Protein AF-A0A1T4YP68-F1 (afdb_monomer_lite)

Radius of gyration: 17.13 Å; chains: 1; bounding box: 29×45×65 Å

pLDDT: mean 82.83, std 15.86, range [40.72, 96.25]

Foldseek 3Di:
DDDDDPPPPVPPDQPQFKWDWFQDPNDTDIDGHDPVFRVVQVVVLVVCQVVCVVVCVVVVHDHDAKDWDQDQQFIWIWGADPGGIMTGTDSYYDDPVVRCVNVVVD

Secondary structure (DSSP, 8-state):
---------------TTEEEEEEETTEEEEESS-HHHHHHHHHHHHHHHHHHHHHHHHHT-----EEEEE-SS-EEEEEEETTEEEEEEESSPPPHHHHHHHHTT-

Structure (mmCIF, N/CA/C/O backbone):
data_AF-A0A1T4YP68-F1
#
_entry.id   AF-A0A1T4YP68-F1
#
loop_
_atom_site.group_PDB
_atom_site.id
_atom_site.type_symbol
_atom_site.label_atom_id
_atom_site.label_alt_id
_atom_site.label_comp_id
_atom_site.label_asym_id
_atom_site.label_entity_id
_atom_site.label_seq_id
_atom_site.pdbx_PDB_ins_code
_atom_site.Cartn_x
_atom_site.Cartn_y
_atom_site.Cartn_z
_atom_site.occupancy
_atom_site.B_iso_or_equiv
_atom_site.auth_seq_id
_atom_site.auth_comp_id
_atom_site.auth_asym_id
_atom_site.auth_atom_id
_atom_site.pdbx_PDB_model_num
ATOM 1 N N . MET A 1 1 ? -3.683 27.463 -46.312 1.00 41.03 1 MET A N 1
ATOM 2 C CA . MET A 1 1 ? -2.915 27.417 -45.051 1.00 41.03 1 MET A CA 1
ATOM 3 C C . MET A 1 1 ? -3.618 26.434 -44.125 1.00 41.03 1 MET A C 1
ATOM 5 O O . MET A 1 1 ? -4.681 26.765 -43.622 1.00 41.03 1 MET A O 1
ATOM 9 N N . GLN A 1 2 ? -3.123 25.200 -44.004 1.00 40.72 2 GLN A N 1
ATOM 10 C CA . GLN A 1 2 ? -3.679 24.201 -43.082 1.00 40.72 2 GLN A CA 1
ATOM 11 C C . GLN A 1 2 ? -2.778 24.144 -41.849 1.00 40.72 2 GLN A C 1
ATOM 13 O O . GLN A 1 2 ? -1.604 23.800 -41.952 1.00 40.72 2 GLN A O 1
ATOM 18 N N . GLY A 1 3 ? -3.323 24.567 -40.707 1.00 48.00 3 GLY A N 1
ATOM 19 C CA . GLY A 1 3 ? -2.654 24.505 -39.414 1.00 48.00 3 GLY A CA 1
ATOM 20 C C . GLY A 1 3 ? -2.622 23.067 -38.914 1.00 48.00 3 GLY A C 1
ATOM 21 O O . GLY A 1 3 ? -3.665 22.462 -38.680 1.00 48.00 3 GLY A O 1
ATOM 22 N N . GLN A 1 4 ? -1.421 22.523 -38.768 1.00 49.75 4 GLN A N 1
ATOM 23 C CA . GLN A 1 4 ? -1.191 21.209 -38.190 1.00 49.75 4 GLN A CA 1
ATOM 24 C C . GLN A 1 4 ? -1.189 21.364 -36.663 1.00 49.75 4 GLN A C 1
ATOM 26 O O . GLN A 1 4 ? -0.258 21.931 -36.094 1.00 49.75 4 GLN A O 1
ATOM 31 N N . GLN A 1 5 ? -2.256 20.924 -35.992 1.00 49.75 5 GLN A N 1
ATOM 32 C CA . GLN A 1 5 ? -2.244 20.786 -34.535 1.00 49.75 5 GLN A CA 1
ATOM 33 C C . GLN A 1 5 ? -1.345 19.597 -34.164 1.00 49.75 5 GLN A C 1
ATOM 35 O O . GLN A 1 5 ? -1.543 18.507 -34.707 1.00 49.75 5 GLN A O 1
ATOM 40 N N . PRO A 1 6 ? -0.371 19.752 -33.252 1.00 49.72 6 PRO A N 1
ATOM 41 C CA . PRO A 1 6 ? 0.388 18.615 -32.763 1.00 49.72 6 PRO A CA 1
ATOM 42 C C . PRO A 1 6 ? -0.498 17.797 -31.818 1.00 49.72 6 PRO A C 1
ATOM 44 O O . PRO A 1 6 ? -0.756 18.188 -30.680 1.00 49.72 6 PRO A O 1
ATOM 47 N N . THR A 1 7 ? -0.962 16.638 -32.280 1.00 50.50 7 THR A N 1
ATOM 48 C CA . THR A 1 7 ? -1.548 15.584 -31.441 1.00 50.50 7 THR A CA 1
ATOM 49 C C . THR A 1 7 ? -0.459 14.954 -30.574 1.00 50.50 7 THR A C 1
ATOM 51 O O . THR A 1 7 ? -0.025 13.831 -30.810 1.00 50.50 7 THR A O 1
ATOM 54 N N . ASN A 1 8 ? -0.018 15.667 -29.537 1.00 51.66 8 ASN A N 1
ATOM 55 C CA . ASN A 1 8 ? 0.692 15.059 -28.413 1.00 51.66 8 ASN A CA 1
ATOM 56 C C . ASN A 1 8 ? -0.331 14.344 -27.524 1.00 51.66 8 ASN A C 1
ATOM 58 O O . ASN A 1 8 ? -0.650 14.777 -26.417 1.00 51.66 8 ASN A O 1
ATOM 62 N N . VAL A 1 9 ? -0.873 13.233 -28.022 1.00 50.50 9 VAL A N 1
ATOM 63 C CA . VAL A 1 9 ? -1.509 12.246 -27.154 1.00 50.50 9 VAL A CA 1
ATOM 64 C C . VAL A 1 9 ? -0.361 11.513 -26.477 1.00 50.50 9 VAL A C 1
ATOM 66 O O . VAL A 1 9 ? 0.194 10.565 -27.027 1.00 50.50 9 VAL A O 1
ATOM 69 N N . ILE A 1 10 ? 0.042 11.992 -25.299 1.00 52.03 10 ILE A N 1
ATOM 70 C CA . ILE A 1 10 ? 0.908 11.221 -24.409 1.00 52.03 10 ILE A CA 1
ATOM 71 C C . ILE A 1 10 ? 0.097 9.979 -24.040 1.00 52.03 10 ILE A C 1
ATOM 73 O O . ILE A 1 10 ? -0.772 10.022 -23.169 1.00 52.03 10 ILE A O 1
ATOM 77 N N . ARG A 1 11 ? 0.337 8.876 -24.751 1.00 45.38 11 ARG A N 1
ATOM 78 C CA . ARG A 1 11 ? -0.072 7.541 -24.324 1.00 45.38 11 ARG A CA 1
ATOM 79 C C . ARG A 1 11 ? 0.755 7.252 -23.071 1.00 45.38 11 ARG A C 1
ATOM 81 O O . ARG A 1 11 ? 1.868 6.754 -23.160 1.00 45.38 11 ARG A O 1
ATOM 88 N N . MET A 1 12 ? 0.259 7.679 -21.911 1.00 46.19 12 MET A N 1
ATOM 89 C CA . MET A 1 12 ? 0.764 7.173 -20.642 1.00 46.19 12 MET A CA 1
ATOM 90 C C . MET A 1 12 ? 0.440 5.685 -20.638 1.00 46.19 12 MET A C 1
ATOM 92 O O . MET A 1 12 ? -0.732 5.313 -20.571 1.00 46.19 12 MET A O 1
ATOM 96 N N . GLU A 1 13 ? 1.465 4.855 -20.810 1.00 42.06 13 GLU A N 1
ATOM 97 C CA . GLU A 1 13 ? 1.321 3.415 -20.647 1.00 42.06 13 GLU A CA 1
ATOM 98 C C . GLU A 1 13 ? 0.758 3.112 -19.247 1.00 42.06 13 GLU A C 1
ATOM 100 O O . GLU A 1 13 ? 1.027 3.871 -18.308 1.00 42.06 13 GLU A O 1
ATOM 105 N N . PRO A 1 14 ? -0.075 2.065 -19.098 1.00 44.84 14 PRO A N 1
ATOM 106 C CA . PRO A 1 14 ? -0.548 1.637 -17.787 1.00 44.84 14 PRO A CA 1
ATOM 107 C C . PRO A 1 14 ? 0.665 1.420 -16.882 1.00 44.84 14 PRO A C 1
ATOM 109 O O . PRO A 1 14 ? 1.579 0.703 -17.274 1.00 44.84 14 PRO A O 1
ATOM 112 N N . ASP A 1 15 ? 0.677 2.079 -15.720 1.00 53.97 15 ASP A N 1
ATOM 113 C CA . ASP A 1 15 ? 1.804 2.091 -14.781 1.00 53.97 15 ASP A CA 1
ATOM 114 C C . ASP A 1 15 ? 2.169 0.624 -14.458 1.00 53.97 15 ASP A C 1
ATOM 116 O O . ASP A 1 15 ? 1.389 -0.053 -13.776 1.00 53.97 15 ASP A O 1
ATOM 120 N N . PRO A 1 16 ? 3.286 0.074 -14.980 1.00 51.94 16 PRO A N 1
ATOM 121 C CA . PRO A 1 16 ? 3.536 -1.373 -14.978 1.00 51.94 16 PRO A CA 1
ATOM 122 C C . PRO A 1 16 ? 3.822 -1.955 -13.579 1.00 51.94 16 PRO A C 1
ATOM 124 O O . PRO A 1 16 ? 4.141 -3.133 -13.449 1.00 51.94 16 PRO A O 1
ATOM 127 N N . GLY A 1 17 ? 3.675 -1.147 -12.526 1.00 72.00 17 GLY A N 1
ATOM 128 C CA . GLY A 1 17 ? 3.891 -1.501 -11.125 1.00 72.00 17 GLY A CA 1
ATOM 129 C C . GLY A 1 17 ? 2.631 -1.534 -10.258 1.00 72.00 17 GLY A C 1
ATOM 130 O O . GLY A 1 17 ? 2.766 -1.501 -9.036 1.00 72.00 17 GLY A O 1
ATOM 131 N N . LEU A 1 18 ? 1.418 -1.554 -10.832 1.00 87.38 18 LEU A N 1
ATOM 132 C CA . LEU A 1 18 ? 0.209 -1.700 -10.016 1.00 87.38 18 LEU A CA 1
ATOM 133 C C . LEU A 1 18 ? 0.112 -3.125 -9.448 1.00 87.38 18 LEU A C 1
ATOM 135 O O . LEU A 1 18 ? 0.022 -4.100 -10.192 1.00 87.38 18 LEU A O 1
ATOM 139 N N . ILE A 1 19 ? 0.078 -3.219 -8.126 1.00 92.44 19 ILE A N 1
ATOM 140 C CA . ILE A 1 19 ? -0.055 -4.442 -7.343 1.00 92.44 19 ILE A CA 1
ATOM 141 C C . ILE A 1 19 ? -1.440 -4.445 -6.701 1.00 92.44 19 ILE A C 1
ATOM 143 O O . ILE A 1 19 ? -1.889 -3.427 -6.169 1.00 92.44 19 ILE A O 1
ATOM 147 N N . LYS A 1 20 ? -2.123 -5.588 -6.732 1.00 93.44 20 LYS A N 1
ATOM 148 C CA . LYS A 1 20 ? -3.415 -5.806 -6.072 1.00 93.44 20 LYS A CA 1
ATOM 149 C C . LYS A 1 20 ? -3.312 -6.966 -5.096 1.00 93.44 20 LYS A C 1
ATOM 151 O O . LYS A 1 20 ? -2.806 -8.019 -5.465 1.00 93.44 20 LYS A O 1
ATOM 156 N N . ILE A 1 21 ? -3.827 -6.772 -3.889 1.00 93.94 21 ILE A N 1
ATOM 157 C CA . ILE A 1 21 ? -4.042 -7.793 -2.865 1.00 93.94 21 ILE A CA 1
ATOM 158 C C . ILE A 1 21 ? -5.550 -7.957 -2.719 1.00 93.94 21 ILE A C 1
ATOM 160 O O . ILE A 1 21 ? -6.237 -7.037 -2.274 1.00 93.94 21 ILE A O 1
ATOM 164 N N . GLU A 1 22 ? -6.066 -9.122 -3.077 1.00 93.31 22 GLU A N 1
ATOM 165 C CA . GLU A 1 22 ? -7.493 -9.427 -3.027 1.00 93.31 22 GLU A CA 1
ATOM 166 C C . GLU A 1 22 ? -7.749 -10.647 -2.150 1.00 93.31 22 GLU A C 1
ATOM 168 O O . GLU A 1 22 ? -6.935 -11.566 -2.090 1.00 93.31 22 GLU A O 1
ATOM 173 N N . THR A 1 23 ? -8.896 -10.689 -1.475 1.00 89.75 23 THR A N 1
ATOM 174 C CA . THR A 1 23 ? -9.336 -11.898 -0.769 1.00 89.75 23 THR A CA 1
ATOM 175 C C . THR A 1 23 ? -10.320 -12.673 -1.635 1.00 89.75 23 THR A C 1
ATOM 177 O O . THR A 1 23 ? -11.477 -12.284 -1.782 1.00 89.75 23 THR A O 1
ATOM 180 N N . VAL A 1 24 ? -9.883 -13.808 -2.178 1.00 88.50 24 VAL A N 1
ATOM 181 C CA . VAL A 1 24 ? -10.701 -14.710 -2.996 1.00 88.50 24 VAL A CA 1
ATOM 182 C C . VAL A 1 24 ? -10.921 -16.004 -2.219 1.00 88.50 24 VAL A C 1
ATOM 184 O O . VAL A 1 24 ? -9.973 -16.708 -1.882 1.00 88.50 24 VAL A O 1
ATOM 187 N N . GLN A 1 25 ? -12.182 -16.320 -1.899 1.00 88.12 25 GLN A N 1
ATOM 188 C CA . GLN A 1 25 ? -12.556 -17.529 -1.141 1.00 88.12 25 GLN A CA 1
ATOM 189 C C . GLN A 1 25 ? -11.805 -17.677 0.203 1.00 88.12 25 GLN A C 1
ATOM 191 O O . GLN A 1 25 ? -11.415 -18.773 0.601 1.00 88.12 25 GLN A O 1
ATOM 196 N N . GLY A 1 26 ? -11.571 -16.558 0.898 1.00 84.19 26 GLY A N 1
ATOM 197 C CA . GLY A 1 26 ? -10.848 -16.537 2.176 1.00 84.19 26 GLY A CA 1
ATOM 198 C C . GLY A 1 26 ? -9.330 -16.702 2.055 1.00 84.19 26 GLY A C 1
ATOM 199 O O . GLY A 1 26 ? -8.653 -16.830 3.073 1.00 84.19 26 GLY A O 1
ATOM 200 N N . ARG A 1 27 ? -8.782 -16.695 0.834 1.00 87.62 27 ARG A N 1
ATOM 201 C CA . ARG A 1 27 ? -7.341 -16.680 0.574 1.00 87.62 27 ARG A CA 1
ATOM 202 C C . ARG A 1 27 ? -6.924 -15.353 -0.030 1.00 87.62 27 ARG A C 1
ATOM 204 O O . ARG A 1 27 ? -7.599 -14.825 -0.907 1.00 87.62 27 ARG A O 1
ATOM 211 N N . GLU A 1 28 ? -5.793 -14.846 0.434 1.00 89.19 28 GLU A N 1
ATOM 212 C CA . GLU A 1 28 ? -5.174 -13.657 -0.133 1.00 89.19 28 GLU A CA 1
ATOM 213 C C . GLU A 1 28 ? -4.478 -14.025 -1.451 1.00 89.19 28 GLU A C 1
ATOM 215 O O . GLU A 1 28 ? -3.675 -14.960 -1.502 1.00 89.19 28 GLU A O 1
ATOM 220 N N . VAL A 1 29 ? -4.813 -13.310 -2.519 1.00 92.62 29 VAL A N 1
ATOM 221 C CA . VAL A 1 29 ? -4.225 -13.439 -3.851 1.00 92.62 29 VAL A CA 1
ATOM 222 C C . VAL A 1 29 ? -3.568 -12.113 -4.187 1.00 92.62 29 VAL A C 1
ATOM 224 O O . VAL A 1 29 ? -4.204 -11.064 -4.094 1.00 92.62 29 VAL A O 1
ATOM 227 N N . VAL A 1 30 ? -2.297 -12.167 -4.582 1.00 92.56 30 VAL A N 1
ATOM 228 C CA . VAL A 1 30 ? -1.546 -10.981 -4.993 1.00 92.56 30 VAL A CA 1
ATOM 229 C C . VAL A 1 30 ? -1.271 -11.048 -6.490 1.00 92.56 30 VAL A C 1
ATOM 231 O O . VAL A 1 30 ? -0.908 -12.104 -7.008 1.00 92.56 30 VAL A O 1
ATOM 234 N N . SER A 1 31 ? -1.495 -9.943 -7.196 1.00 91.25 31 SER A N 1
ATOM 235 C CA . SER A 1 31 ? -1.345 -9.860 -8.652 1.00 91.25 31 SER A CA 1
ATOM 236 C C . SER A 1 31 ? -0.726 -8.533 -9.087 1.00 91.25 31 SER A C 1
ATOM 238 O O . SER A 1 31 ? -0.881 -7.522 -8.401 1.00 91.25 31 SER A O 1
ATOM 240 N N . GLY A 1 32 ? -0.053 -8.546 -10.242 1.00 89.62 32 GLY A N 1
ATOM 241 C CA . GLY A 1 32 ? 0.710 -7.403 -10.751 1.00 89.62 32 GLY A CA 1
ATOM 242 C C . GLY A 1 32 ? 2.054 -7.205 -10.039 1.00 89.62 32 GLY A C 1
ATOM 243 O O . GLY A 1 32 ? 2.347 -7.888 -9.062 1.00 89.62 32 GLY A O 1
ATOM 244 N N . GLY A 1 33 ? 2.865 -6.276 -10.555 1.00 87.50 33 GLY A N 1
ATOM 245 C CA . GLY A 1 33 ? 4.213 -5.981 -10.055 1.00 87.50 33 GLY A CA 1
ATOM 246 C C . GLY A 1 33 ? 5.234 -7.115 -10.220 1.00 87.50 33 GLY A C 1
ATOM 247 O O . GLY A 1 33 ? 4.922 -8.231 -10.634 1.00 87.50 33 GLY A O 1
ATOM 248 N N . ASP A 1 34 ? 6.492 -6.809 -9.908 1.00 90.94 34 ASP A N 1
ATOM 249 C CA . ASP A 1 34 ? 7.561 -7.799 -9.763 1.00 90.94 34 ASP A CA 1
ATOM 250 C C . ASP A 1 34 ? 7.570 -8.411 -8.347 1.00 90.94 34 ASP A C 1
ATOM 252 O O . ASP A 1 34 ? 6.875 -7.941 -7.441 1.00 90.94 34 ASP A O 1
ATOM 256 N N . ALA A 1 35 ? 8.348 -9.478 -8.144 1.00 90.19 35 ALA A N 1
ATOM 257 C CA . ALA A 1 35 ? 8.363 -10.228 -6.886 1.00 90.19 35 ALA A CA 1
ATOM 258 C C . ALA A 1 35 ? 8.804 -9.390 -5.671 1.00 90.19 35 ALA A C 1
ATOM 260 O O . ALA A 1 35 ? 8.224 -9.529 -4.592 1.00 90.19 35 ALA A O 1
ATOM 261 N N . GLU A 1 36 ? 9.794 -8.512 -5.843 1.00 91.75 36 GLU A N 1
ATOM 262 C CA . GLU A 1 36 ? 10.333 -7.674 -4.771 1.00 91.75 36 GLU A CA 1
ATOM 263 C C . GLU A 1 36 ? 9.312 -6.608 -4.370 1.00 91.75 36 GLU A C 1
ATOM 265 O O . GLU A 1 36 ? 8.924 -6.512 -3.200 1.00 91.75 36 GLU A O 1
ATOM 270 N N . SER A 1 37 ? 8.783 -5.885 -5.360 1.00 92.38 37 SER A N 1
ATOM 271 C CA . SER A 1 37 ? 7.733 -4.887 -5.155 1.00 92.38 37 SER A CA 1
ATOM 272 C C . SER A 1 37 ? 6.490 -5.508 -4.517 1.00 92.38 37 SER A C 1
ATOM 274 O O . SER A 1 37 ? 5.913 -4.941 -3.592 1.00 92.38 37 SER A O 1
ATOM 276 N N . THR A 1 38 ? 6.103 -6.710 -4.945 1.00 93.88 38 THR A N 1
ATOM 277 C CA . THR A 1 38 ? 4.947 -7.440 -4.407 1.00 93.88 38 THR A CA 1
ATOM 278 C C . THR A 1 38 ? 5.126 -7.817 -2.939 1.00 93.88 38 THR A C 1
ATOM 280 O O . THR A 1 38 ? 4.208 -7.640 -2.126 1.00 93.88 38 THR A O 1
ATOM 283 N N . GLN A 1 39 ? 6.306 -8.321 -2.573 1.00 94.50 39 GLN A N 1
ATOM 284 C CA . GLN A 1 39 ? 6.624 -8.683 -1.195 1.00 94.50 39 GLN A CA 1
ATOM 285 C C . GLN A 1 39 ? 6.627 -7.451 -0.286 1.00 94.50 39 GLN A C 1
ATOM 287 O O . GLN A 1 39 ? 6.037 -7.485 0.802 1.00 94.50 39 GLN A O 1
ATOM 292 N N . ARG A 1 40 ? 7.257 -6.362 -0.739 1.00 94.50 40 ARG A N 1
ATOM 293 C CA . ARG A 1 40 ? 7.291 -5.087 -0.020 1.00 94.50 40 ARG A CA 1
ATOM 294 C C . ARG A 1 40 ? 5.886 -4.535 0.184 1.00 94.50 40 ARG A C 1
ATOM 296 O O . ARG A 1 40 ? 5.481 -4.309 1.323 1.00 94.50 40 ARG A O 1
ATOM 303 N N . PHE A 1 41 ? 5.113 -4.435 -0.896 1.00 95.50 41 PHE A N 1
ATOM 304 C CA . PHE A 1 41 ? 3.730 -3.967 -0.879 1.00 95.50 41 PHE A CA 1
ATOM 305 C C . PHE A 1 41 ? 2.877 -4.744 0.129 1.00 95.50 41 PHE A C 1
ATOM 307 O O . PHE A 1 41 ? 2.240 -4.158 1.003 1.00 95.50 41 PHE A O 1
ATOM 314 N N . SER A 1 42 ? 2.921 -6.076 0.065 1.00 95.06 42 SER A N 1
ATOM 315 C CA . SER A 1 42 ? 2.134 -6.945 0.947 1.00 95.06 42 SER A CA 1
ATOM 316 C C . SER A 1 42 ? 2.509 -6.792 2.418 1.00 95.06 42 SER A C 1
ATOM 318 O O . SER A 1 42 ? 1.635 -6.781 3.287 1.00 95.06 42 SER A O 1
ATOM 320 N N . SER A 1 43 ? 3.802 -6.658 2.708 1.00 95.25 43 SER A N 1
ATOM 321 C CA . SER A 1 43 ? 4.299 -6.511 4.078 1.00 95.25 43 SER A CA 1
ATOM 322 C C . SER A 1 43 ? 3.895 -5.164 4.676 1.00 95.25 43 SER A C 1
ATOM 324 O O . SER A 1 43 ? 3.392 -5.106 5.799 1.00 95.25 43 SER A O 1
ATOM 326 N N . GLU A 1 44 ? 4.054 -4.086 3.912 1.00 96.25 44 GLU A N 1
ATOM 327 C CA . GLU A 1 44 ? 3.743 -2.730 4.359 1.00 96.25 44 GLU A CA 1
ATOM 328 C C . GLU A 1 44 ? 2.238 -2.507 4.523 1.00 96.25 44 GLU A C 1
ATOM 330 O O . GLU A 1 44 ? 1.816 -1.974 5.548 1.00 96.25 44 GLU A O 1
ATOM 335 N N . VAL A 1 45 ? 1.410 -2.982 3.584 1.00 95.31 45 VAL A N 1
ATOM 336 C CA . VAL A 1 45 ? -0.056 -2.900 3.701 1.00 95.31 45 VAL A CA 1
ATOM 337 C C . VAL A 1 45 ? -0.537 -3.615 4.963 1.00 95.31 45 VAL A C 1
ATOM 339 O O . VAL A 1 45 ? -1.327 -3.050 5.721 1.00 95.31 45 VAL A O 1
ATOM 342 N N . LYS A 1 46 ? -0.037 -4.827 5.241 1.00 94.00 46 LYS A N 1
ATOM 343 C CA . LYS A 1 46 ? -0.397 -5.583 6.455 1.00 94.00 46 LYS A CA 1
ATOM 344 C C . LYS A 1 46 ? 0.025 -4.852 7.721 1.00 94.00 46 LYS A C 1
ATOM 346 O O . LYS A 1 46 ? -0.785 -4.700 8.637 1.00 94.00 46 LYS A O 1
ATOM 351 N N . TYR A 1 47 ? 1.268 -4.375 7.757 1.00 94.69 47 TYR A N 1
ATOM 352 C CA . TYR A 1 47 ? 1.803 -3.641 8.898 1.00 94.69 47 TYR A CA 1
ATOM 353 C C . TYR A 1 47 ? 0.986 -2.373 9.175 1.00 94.69 47 TYR A C 1
ATOM 355 O O . TYR A 1 47 ? 0.473 -2.193 10.280 1.00 94.69 47 TYR A O 1
ATOM 363 N N . VAL A 1 48 ? 0.794 -1.516 8.169 1.00 94.69 48 VAL A N 1
ATOM 364 C CA . VAL A 1 48 ? 0.069 -0.250 8.339 1.00 94.69 48 VAL A CA 1
ATOM 365 C C . VAL A 1 48 ? -1.393 -0.493 8.689 1.00 94.69 48 VAL A C 1
ATOM 367 O O . VAL A 1 48 ? -1.903 0.163 9.595 1.00 94.69 48 VAL A O 1
ATOM 370 N N . THR A 1 49 ? -2.061 -1.454 8.046 1.00 92.00 49 THR A N 1
ATOM 371 C CA . THR A 1 49 ? -3.466 -1.772 8.349 1.00 92.00 49 THR A CA 1
ATOM 372 C C . THR A 1 49 ? -3.626 -2.161 9.819 1.00 92.00 49 THR A C 1
ATOM 374 O O . THR A 1 49 ? -4.465 -1.584 10.512 1.00 92.00 49 THR A O 1
ATOM 377 N N . TYR A 1 50 ? -2.764 -3.044 10.331 1.00 91.88 50 TYR A N 1
ATOM 378 C CA . TYR A 1 50 ? -2.801 -3.490 11.725 1.00 91.88 50 TYR A CA 1
ATOM 379 C C . TYR A 1 50 ? -2.692 -2.336 12.730 1.00 91.88 50 TYR A C 1
ATOM 381 O O . TYR A 1 50 ? -3.491 -2.234 13.664 1.00 91.88 50 TYR A O 1
ATOM 389 N N . TYR A 1 51 ? -1.721 -1.438 12.542 1.00 91.25 51 TYR A N 1
ATOM 390 C CA . TYR A 1 51 ? -1.544 -0.301 13.448 1.00 91.25 51 TYR A CA 1
ATOM 391 C C . TYR A 1 51 ? -2.604 0.780 13.247 1.00 91.25 51 TYR A C 1
ATOM 393 O O . TYR A 1 51 ? -3.045 1.382 14.225 1.00 91.25 51 TYR A O 1
ATOM 401 N N . SER A 1 52 ? -3.061 0.998 12.012 1.00 90.50 52 SER A N 1
ATOM 402 C CA . SER A 1 52 ? -4.124 1.961 11.726 1.00 90.50 52 SER A CA 1
ATOM 403 C C . SER A 1 52 ? -5.412 1.598 12.452 1.00 90.50 52 SER A C 1
ATOM 405 O O . SER A 1 52 ? -6.046 2.485 13.006 1.00 90.50 52 SER A O 1
ATOM 407 N N . GLN A 1 53 ? -5.748 0.309 12.550 1.00 88.69 53 GLN A N 1
ATOM 408 C CA . GLN A 1 53 ? -6.943 -0.146 13.255 1.00 88.69 53 GLN A CA 1
ATOM 409 C C . GLN A 1 53 ? -6.855 0.112 14.762 1.00 88.69 53 GLN A C 1
ATOM 411 O O . GLN A 1 53 ? -7.832 0.514 15.378 1.00 88.69 53 GLN A O 1
ATOM 416 N N . ARG A 1 54 ? -5.663 -0.025 15.351 1.00 88.06 54 ARG A N 1
ATOM 417 C CA . ARG A 1 54 ? -5.433 0.306 16.767 1.00 88.06 54 ARG A CA 1
ATOM 418 C C . ARG A 1 54 ? -5.519 1.803 17.051 1.00 88.06 54 ARG A C 1
ATOM 420 O O . ARG A 1 54 ? -5.943 2.201 18.129 1.00 88.06 54 ARG A O 1
ATOM 427 N N . LEU A 1 55 ? -5.080 2.630 16.103 1.00 86.56 55 LEU A N 1
ATOM 428 C CA . LEU A 1 55 ? -5.148 4.087 16.215 1.00 86.56 55 LEU A CA 1
ATOM 429 C C . LEU A 1 55 ? -6.535 4.634 15.869 1.00 86.56 55 LEU A C 1
ATOM 431 O O . LEU A 1 55 ? -6.901 5.700 16.357 1.00 86.56 55 LEU A O 1
ATOM 435 N N . ALA A 1 56 ? -7.293 3.920 15.038 1.00 86.06 56 ALA A N 1
ATOM 436 C CA . ALA A 1 56 ? -8.607 4.328 14.568 1.00 86.06 56 ALA A CA 1
ATOM 437 C C . ALA A 1 56 ? -9.567 4.570 15.737 1.00 86.06 56 ALA A C 1
ATOM 439 O O . ALA A 1 56 ? -10.147 5.652 15.822 1.00 86.06 56 ALA A O 1
ATOM 440 N N . ASP A 1 57 ? -9.611 3.642 16.695 1.00 80.44 57 ASP A N 1
ATOM 441 C CA . ASP A 1 57 ? -10.440 3.759 17.899 1.00 80.44 57 ASP A CA 1
ATOM 442 C C . ASP A 1 57 ? -10.067 4.981 18.754 1.00 80.44 57 ASP A C 1
ATOM 444 O O . ASP A 1 57 ? -10.937 5.659 19.296 1.00 80.44 57 ASP A O 1
ATOM 448 N N . ILE A 1 58 ? -8.771 5.300 18.846 1.00 86.56 58 ILE A N 1
ATOM 449 C CA . ILE A 1 58 ? -8.264 6.432 19.639 1.00 86.56 58 ILE A CA 1
ATOM 450 C C . ILE A 1 58 ? -8.610 7.766 18.973 1.00 86.56 58 ILE A C 1
ATOM 452 O O . ILE A 1 58 ? -8.947 8.739 19.643 1.00 86.56 58 ILE A O 1
ATOM 456 N N . LEU A 1 59 ? -8.491 7.823 17.649 1.00 85.62 59 LEU A N 1
ATOM 457 C CA . LEU A 1 59 ? -8.615 9.050 16.865 1.00 85.62 59 LEU A CA 1
ATOM 458 C C . LEU A 1 59 ? -10.030 9.265 16.307 1.00 85.62 59 LEU A C 1
ATOM 460 O O . LEU A 1 59 ? -10.253 10.236 15.586 1.00 85.62 59 LEU A O 1
ATOM 464 N N . GLY A 1 60 ? -10.976 8.369 16.607 1.00 85.25 60 GLY A N 1
ATOM 465 C CA . GLY A 1 60 ? -12.330 8.404 16.050 1.00 85.25 60 GLY A CA 1
ATOM 466 C C . GLY A 1 60 ? -12.363 8.200 14.532 1.00 85.25 60 GLY A C 1
ATOM 467 O O . GLY A 1 60 ? -13.274 8.683 13.862 1.00 85.25 60 GLY A O 1
ATOM 468 N N . MET A 1 61 ? -11.357 7.527 13.967 1.00 84.94 61 MET A N 1
ATOM 469 C CA . MET A 1 61 ? -11.339 7.179 12.547 1.00 84.94 61 MET A CA 1
ATOM 470 C C . MET A 1 61 ? -12.095 5.867 12.334 1.00 84.94 61 MET A C 1
ATOM 472 O O . MET A 1 61 ? -12.019 4.963 13.154 1.00 84.94 61 MET A O 1
ATOM 476 N N . HIS A 1 62 ? -12.808 5.74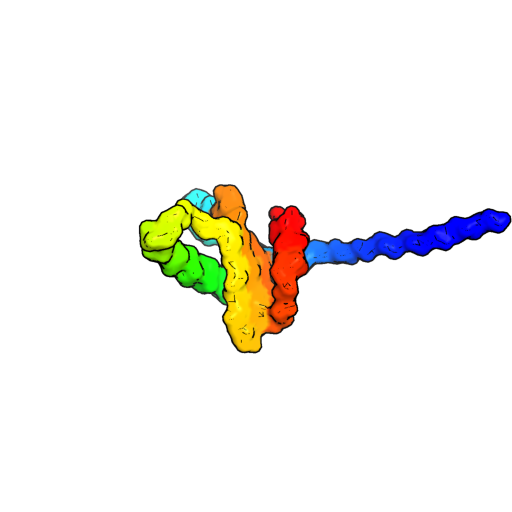2 11.215 1.00 80.31 62 HIS A N 1
ATOM 477 C CA . HIS A 1 62 ? -13.580 4.529 10.927 1.00 80.31 62 HIS A CA 1
ATOM 478 C C . HIS A 1 62 ? -12.757 3.457 10.210 1.00 80.31 62 HIS A C 1
ATOM 480 O O . HIS A 1 62 ? -12.763 2.296 10.603 1.00 80.31 62 HIS A O 1
ATOM 486 N N . GLN A 1 63 ? -12.066 3.833 9.133 1.00 84.44 63 GLN A N 1
ATOM 487 C CA . GLN A 1 63 ? -11.358 2.879 8.285 1.00 84.44 63 GLN A CA 1
ATOM 488 C C . GLN A 1 63 ? -10.242 3.575 7.506 1.00 84.44 63 GLN A C 1
ATOM 490 O O . GLN A 1 63 ? -10.444 4.662 6.959 1.00 84.44 63 GLN A O 1
ATOM 495 N N . LEU A 1 64 ? -9.081 2.925 7.408 1.00 89.00 64 LEU A N 1
ATOM 496 C CA . LEU A 1 64 ? -8.010 3.347 6.510 1.00 89.00 64 LEU A CA 1
ATOM 497 C C . LEU A 1 64 ? -8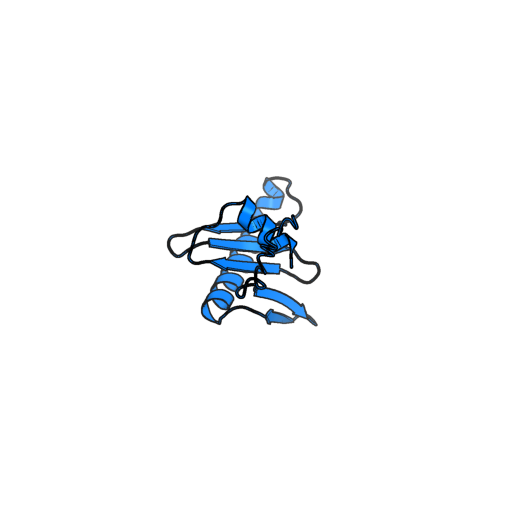.474 3.196 5.054 1.00 89.00 64 LEU A C 1
ATOM 499 O O . LEU A 1 64 ? -8.866 2.110 4.640 1.00 89.00 64 LEU A O 1
ATOM 503 N N . GLN A 1 65 ? -8.423 4.283 4.283 1.00 91.12 65 GLN A N 1
ATOM 504 C CA . GLN A 1 65 ? -8.795 4.281 2.860 1.00 91.12 65 GLN A CA 1
ATOM 505 C C . GLN A 1 65 ? -7.582 4.406 1.939 1.00 91.12 65 GLN A C 1
ATOM 507 O O . GLN A 1 65 ? -7.589 3.878 0.833 1.00 91.12 65 GLN A O 1
ATOM 512 N N . LEU A 1 66 ? -6.542 5.107 2.386 1.00 91.62 66 LEU A N 1
ATOM 513 C CA . LEU A 1 66 ? -5.339 5.370 1.610 1.00 91.62 66 LEU A CA 1
ATOM 514 C C . LEU A 1 66 ? -4.145 5.504 2.551 1.00 91.62 66 LEU A C 1
ATOM 516 O O . LEU A 1 66 ? -4.251 6.142 3.599 1.00 91.62 66 LEU A O 1
ATOM 520 N N . GLY A 1 67 ? -3.017 4.924 2.157 1.00 91.81 67 GLY A N 1
ATOM 521 C CA . GLY A 1 67 ? -1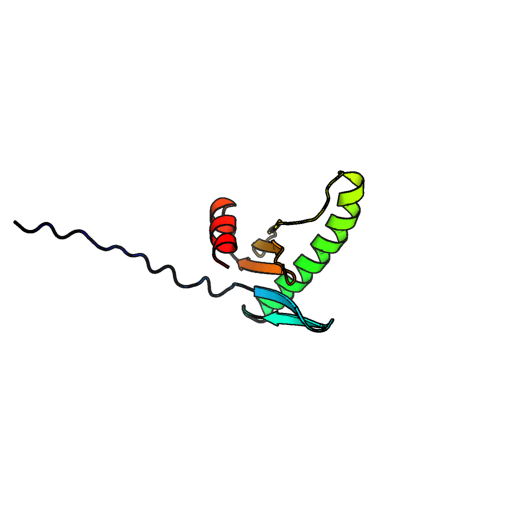.753 5.011 2.870 1.00 91.81 67 GLY A CA 1
ATOM 522 C C . GLY A 1 67 ? -0.595 5.264 1.915 1.00 91.81 67 GLY A C 1
ATOM 523 O O . GLY A 1 67 ? -0.592 4.807 0.772 1.00 91.81 67 GLY A O 1
ATOM 524 N N . ILE A 1 68 ? 0.385 6.025 2.398 1.00 94.00 68 ILE A N 1
ATOM 525 C CA . ILE A 1 68 ? 1.665 6.227 1.724 1.00 94.00 68 ILE A CA 1
ATOM 526 C C . ILE A 1 68 ? 2.751 5.968 2.759 1.00 94.00 68 ILE A C 1
ATOM 528 O O . ILE A 1 68 ? 2.781 6.618 3.804 1.00 94.00 68 ILE A O 1
ATOM 532 N N . VAL A 1 69 ? 3.615 5.003 2.471 1.00 94.56 69 VAL A N 1
ATOM 533 C CA . VAL A 1 69 ? 4.791 4.671 3.272 1.00 94.56 69 VAL A CA 1
ATOM 534 C C . VAL A 1 69 ? 6.007 5.170 2.516 1.00 94.56 69 VAL A C 1
ATOM 536 O O . VAL A 1 69 ? 6.161 4.886 1.331 1.00 94.56 69 VAL A O 1
ATOM 539 N N . GLU A 1 70 ? 6.851 5.944 3.190 1.00 93.19 70 GLU A N 1
ATOM 540 C CA . GLU A 1 70 ? 8.092 6.468 2.626 1.00 93.19 70 GLU A CA 1
ATOM 541 C C . GLU A 1 70 ? 9.272 6.069 3.496 1.00 93.19 70 GLU A C 1
ATOM 543 O O . GLU A 1 70 ? 9.259 6.258 4.713 1.00 93.19 70 GLU A O 1
ATOM 548 N N . ASP A 1 71 ? 10.329 5.598 2.852 1.00 91.56 71 ASP A N 1
ATOM 549 C CA . ASP A 1 71 ? 11.596 5.299 3.500 1.00 91.56 71 ASP A CA 1
ATOM 550 C C . ASP A 1 71 ? 12.777 5.724 2.611 1.00 91.56 71 ASP A C 1
ATOM 552 O O . ASP A 1 71 ? 12.676 6.649 1.793 1.00 91.56 71 ASP A O 1
ATOM 556 N N . ARG A 1 72 ? 13.949 5.131 2.853 1.00 91.81 72 ARG A N 1
ATOM 557 C CA . ARG A 1 72 ? 15.167 5.400 2.080 1.00 91.81 72 ARG A CA 1
ATOM 558 C C . ARG A 1 72 ? 15.175 4.699 0.724 1.00 91.81 72 ARG A C 1
ATOM 560 O O . ARG A 1 72 ? 15.870 5.162 -0.170 1.00 91.81 72 ARG A O 1
ATOM 567 N N . GLU A 1 73 ? 14.440 3.604 0.594 1.00 88.81 73 GLU A N 1
ATOM 568 C CA . GLU A 1 73 ? 14.391 2.763 -0.600 1.00 88.81 73 GLU A CA 1
ATOM 569 C C . GLU A 1 73 ? 13.289 3.203 -1.563 1.00 88.81 73 GLU A C 1
ATOM 571 O O . GLU A 1 73 ? 13.312 2.828 -2.732 1.00 88.81 73 GLU A O 1
ATOM 576 N N . GLY A 1 74 ? 12.319 3.992 -1.098 1.00 91.06 74 GLY A N 1
ATOM 577 C CA . GLY A 1 74 ? 11.332 4.597 -1.976 1.00 91.06 74 GLY A CA 1
ATOM 578 C C . GLY A 1 74 ? 10.032 4.972 -1.285 1.00 91.06 74 GLY A C 1
ATOM 579 O O . GLY A 1 74 ? 10.007 5.494 -0.167 1.00 91.06 74 GLY A O 1
ATOM 580 N N . GLN A 1 75 ? 8.949 4.753 -2.019 1.00 93.31 75 GLN A N 1
ATOM 581 C CA . GLN A 1 75 ? 7.591 5.074 -1.631 1.00 93.31 75 GLN A CA 1
ATOM 582 C C . GLN A 1 75 ? 6.646 3.960 -2.075 1.00 93.31 75 GLN A C 1
ATOM 584 O O . GLN A 1 75 ? 6.604 3.595 -3.252 1.00 93.31 75 GLN A O 1
ATOM 589 N N . THR A 1 76 ? 5.810 3.511 -1.151 1.00 95.12 76 THR A N 1
ATOM 590 C CA . THR A 1 76 ? 4.682 2.633 -1.436 1.00 95.12 76 THR A CA 1
ATOM 591 C C . THR A 1 76 ? 3.401 3.396 -1.205 1.00 95.12 76 THR A C 1
ATOM 593 O O . THR A 1 76 ? 3.181 3.955 -0.132 1.00 95.12 76 THR A O 1
ATOM 596 N N . ALA A 1 77 ? 2.537 3.418 -2.208 1.00 94.88 77 ALA A N 1
ATOM 597 C CA . ALA A 1 77 ? 1.218 4.012 -2.099 1.00 94.88 77 ALA A CA 1
ATOM 598 C C . ALA A 1 77 ? 0.160 2.938 -2.294 1.00 94.88 77 ALA A C 1
ATOM 600 O O . ALA A 1 77 ? 0.268 2.145 -3.226 1.00 94.88 77 ALA A O 1
ATOM 601 N N . PHE A 1 78 ? -0.861 2.931 -1.446 1.00 94.88 78 PHE A N 1
ATOM 602 C CA . PHE A 1 78 ? -1.940 1.957 -1.509 1.00 94.88 78 PHE A CA 1
ATOM 603 C C . PHE A 1 78 ? -3.281 2.574 -1.140 1.00 94.88 78 PHE A C 1
ATOM 605 O O . PHE A 1 78 ? -3.371 3.514 -0.348 1.00 94.88 78 PHE A O 1
ATOM 612 N N . GLN A 1 79 ? -4.330 2.014 -1.721 1.00 94.31 79 GLN A N 1
ATOM 613 C CA . GLN A 1 79 ? -5.706 2.432 -1.547 1.00 94.31 79 GLN A CA 1
ATOM 614 C C . GLN A 1 79 ? -6.609 1.212 -1.383 1.00 94.31 79 GLN A C 1
ATOM 616 O O . GLN A 1 79 ? -6.408 0.167 -2.013 1.00 94.31 79 GLN A O 1
ATOM 621 N N . ALA A 1 80 ? -7.597 1.350 -0.504 1.00 92.06 80 ALA A N 1
ATOM 622 C CA . ALA A 1 80 ? -8.593 0.324 -0.268 1.00 92.06 80 ALA A CA 1
ATOM 623 C C . ALA A 1 80 ? -9.417 0.116 -1.546 1.00 92.06 80 ALA A C 1
ATOM 625 O O . ALA A 1 80 ? -9.819 1.072 -2.213 1.00 92.06 80 ALA A O 1
ATOM 626 N N . SER A 1 81 ? -9.666 -1.142 -1.892 1.00 86.38 81 SER A N 1
ATOM 627 C CA . SER A 1 81 ? -10.589 -1.550 -2.949 1.00 86.38 81 SER A CA 1
ATOM 628 C C . SER A 1 81 ? -11.720 -2.388 -2.358 1.00 86.38 81 SER A C 1
ATOM 630 O O . SER A 1 81 ? -11.674 -2.799 -1.200 1.00 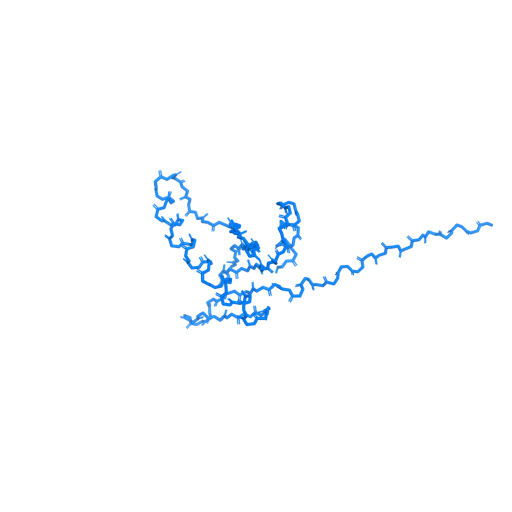86.38 81 SER A O 1
ATOM 632 N N . ALA A 1 82 ? -12.738 -2.689 -3.167 1.00 84.75 82 ALA A N 1
ATOM 633 C CA . ALA A 1 82 ? -13.843 -3.548 -2.743 1.00 84.75 82 ALA A CA 1
ATOM 634 C C . ALA A 1 82 ? -13.393 -4.961 -2.316 1.00 84.75 82 ALA A C 1
ATOM 636 O O . ALA A 1 82 ? -14.066 -5.594 -1.508 1.00 84.75 82 ALA A O 1
ATOM 637 N N . ALA A 1 83 ? -12.272 -5.451 -2.855 1.00 86.12 83 ALA A N 1
ATOM 638 C CA . ALA A 1 83 ? -11.770 -6.808 -2.632 1.00 86.12 83 ALA A CA 1
ATOM 639 C C . ALA A 1 83 ? -10.517 -6.873 -1.737 1.00 86.12 83 ALA A C 1
ATOM 641 O O . ALA A 1 83 ? -10.060 -7.971 -1.410 1.00 86.12 83 ALA A O 1
ATOM 642 N N . GLY A 1 84 ? -9.959 -5.725 -1.337 1.00 92.12 84 GLY A N 1
ATOM 643 C CA . GLY A 1 84 ? -8.746 -5.647 -0.528 1.00 92.12 84 GLY A CA 1
ATOM 644 C C . GLY A 1 84 ? -7.998 -4.334 -0.738 1.00 92.12 84 GLY A C 1
ATOM 645 O O . GLY A 1 84 ? -8.508 -3.264 -0.413 1.00 92.12 84 GLY A O 1
ATOM 646 N N . TRP A 1 85 ? -6.783 -4.413 -1.271 1.00 95.06 85 TRP A N 1
ATOM 647 C CA . TRP A 1 85 ? -5.895 -3.268 -1.467 1.00 95.06 85 TRP A CA 1
ATOM 648 C C . TRP A 1 85 ? -5.311 -3.266 -2.870 1.00 95.06 85 TRP A C 1
ATOM 650 O O . TRP A 1 85 ? -5.026 -4.314 -3.438 1.00 95.06 85 TRP A O 1
ATOM 660 N N . HIS A 1 86 ? -5.085 -2.085 -3.424 1.00 94.69 86 HIS A N 1
ATOM 661 C CA . HIS A 1 86 ? -4.280 -1.931 -4.629 1.00 94.69 86 HIS A CA 1
ATOM 662 C C . HIS A 1 86 ? -3.339 -0.750 -4.480 1.00 94.69 86 HIS A C 1
ATOM 664 O O . HIS A 1 86 ? -3.576 0.148 -3.672 1.00 94.69 86 HIS A O 1
ATOM 670 N N . GLY A 1 87 ? -2.259 -0.748 -5.241 1.00 94.12 87 GLY A N 1
ATOM 671 C CA . GLY A 1 87 ? -1.286 0.316 -5.152 1.00 94.12 87 GLY A CA 1
ATOM 672 C C . GLY A 1 87 ? -0.025 0.031 -5.928 1.00 94.12 87 GLY A C 1
ATOM 673 O O . GLY A 1 87 ? -0.023 -0.805 -6.819 1.00 94.12 87 GLY A O 1
ATOM 674 N N . ALA A 1 88 ? 1.040 0.756 -5.624 1.00 93.25 88 ALA A N 1
ATOM 675 C CA . ALA A 1 88 ? 2.298 0.629 -6.337 1.00 93.25 88 ALA A CA 1
ATOM 676 C C . ALA A 1 88 ? 3.478 0.951 -5.426 1.00 93.25 88 ALA A C 1
ATOM 678 O O . ALA A 1 88 ? 3.394 1.831 -4.562 1.00 93.25 88 ALA A O 1
ATOM 679 N N . VAL A 1 89 ? 4.584 0.264 -5.689 1.00 92.69 89 VAL A N 1
ATOM 680 C CA . VAL A 1 89 ? 5.897 0.542 -5.110 1.00 92.69 89 VAL A CA 1
ATOM 681 C C . VAL A 1 89 ? 6.703 1.322 -6.138 1.00 92.69 89 VAL A C 1
ATOM 683 O O . VAL A 1 89 ? 6.699 1.007 -7.325 1.00 92.69 89 VAL A O 1
ATOM 686 N N . SER A 1 90 ? 7.376 2.368 -5.686 1.00 90.81 90 SER A N 1
ATOM 687 C CA . SER A 1 90 ? 8.238 3.195 -6.516 1.00 90.81 90 SER A CA 1
ATOM 688 C C . SER A 1 90 ? 9.534 3.471 -5.777 1.00 90.81 90 SER A C 1
ATOM 690 O O . SER A 1 90 ? 9.513 3.951 -4.647 1.00 90.81 90 SER A O 1
ATOM 692 N N . SER A 1 91 ? 10.669 3.245 -6.434 1.00 87.44 91 SER A N 1
ATOM 693 C CA . SER A 1 91 ? 11.983 3.655 -5.920 1.00 87.44 91 SER A CA 1
ATOM 694 C C . SER A 1 91 ? 12.129 5.180 -5.844 1.00 87.44 91 SER A C 1
ATOM 696 O O . SER A 1 91 ? 12.868 5.707 -5.017 1.00 87.44 91 SER A O 1
ATOM 698 N N . ASN A 1 92 ? 11.371 5.911 -6.668 1.00 86.06 92 ASN A N 1
ATOM 699 C CA . ASN A 1 92 ? 11.321 7.369 -6.655 1.00 86.06 92 ASN A CA 1
ATOM 700 C C . ASN A 1 92 ? 10.110 7.872 -5.865 1.00 86.06 92 ASN A C 1
ATOM 702 O O . ASN A 1 92 ? 8.987 7.398 -6.052 1.00 86.06 92 ASN A O 1
ATOM 706 N N . ARG A 1 93 ? 10.302 8.900 -5.035 1.00 85.88 93 ARG A N 1
ATOM 707 C CA . ARG A 1 93 ? 9.184 9.544 -4.335 1.00 85.88 93 ARG A CA 1
ATOM 708 C C . ARG A 1 93 ? 8.308 10.307 -5.320 1.00 85.88 93 ARG A C 1
ATOM 710 O O . ARG A 1 93 ? 8.790 11.186 -6.035 1.00 85.88 93 ARG A O 1
ATOM 717 N N . ARG A 1 94 ? 7.013 9.993 -5.337 1.00 86.06 94 ARG A N 1
ATOM 718 C CA . ARG A 1 94 ? 6.012 10.721 -6.119 1.00 86.06 94 ARG A CA 1
ATOM 719 C C . ARG A 1 94 ? 5.295 11.723 -5.224 1.00 86.06 94 ARG A C 1
ATOM 721 O O . ARG A 1 94 ? 5.051 11.474 -4.045 1.00 86.06 94 ARG A O 1
ATOM 728 N N . SER A 1 95 ? 4.934 12.869 -5.793 1.00 86.06 95 SER A N 1
ATOM 729 C CA . SER A 1 95 ? 4.073 13.832 -5.103 1.00 86.06 95 SER A CA 1
ATOM 730 C C . SER A 1 95 ? 2.697 13.224 -4.819 1.00 86.06 95 SER A C 1
ATOM 732 O O . SER A 1 95 ? 2.214 12.378 -5.573 1.00 86.06 95 SER A O 1
ATOM 734 N N . LEU A 1 96 ? 2.008 13.719 -3.786 1.00 83.94 96 LEU A N 1
ATOM 735 C CA . LEU A 1 96 ? 0.650 13.269 -3.448 1.00 83.94 96 LEU A CA 1
ATOM 736 C C . LEU A 1 96 ? -0.321 13.355 -4.633 1.00 83.94 96 LEU A C 1
ATOM 738 O O . LEU A 1 96 ? -1.188 12.498 -4.782 1.00 83.94 96 LEU A O 1
ATOM 742 N N . LYS A 1 97 ? -0.167 14.375 -5.487 1.00 87.12 97 LYS A N 1
ATOM 743 C CA . LYS A 1 97 ? -0.958 14.517 -6.713 1.00 87.12 97 LYS A CA 1
ATOM 744 C C . LYS A 1 97 ? -0.701 13.352 -7.669 1.00 87.12 97 LYS A C 1
ATOM 746 O O . LYS A 1 97 ? -1.644 12.692 -8.078 1.00 87.12 97 LYS A O 1
ATOM 751 N N . GLN A 1 98 ? 0.567 13.067 -7.964 1.00 85.00 98 GLN A N 1
ATOM 752 C CA . GLN A 1 98 ? 0.951 11.955 -8.838 1.00 85.00 98 GLN A CA 1
ATOM 753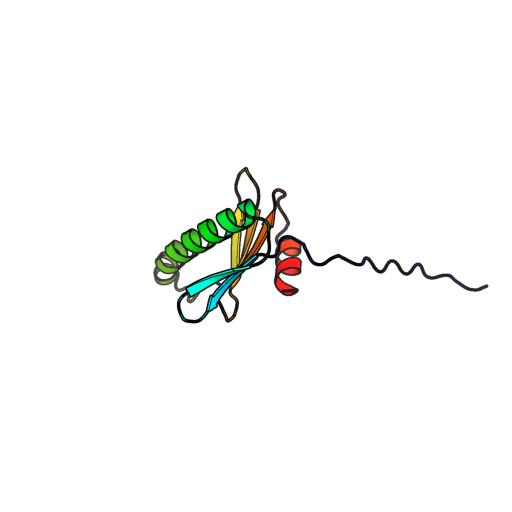 C C . GLN A 1 98 ? 0.487 10.606 -8.283 1.00 85.00 98 GLN A C 1
ATOM 755 O O . GLN A 1 98 ? 0.007 9.770 -9.043 1.00 85.00 98 GLN A O 1
ATOM 760 N N . VAL A 1 99 ? 0.589 10.403 -6.967 1.00 85.62 99 VAL A N 1
ATOM 761 C CA . VAL A 1 99 ? 0.095 9.192 -6.300 1.00 85.62 99 VAL A CA 1
ATOM 762 C C . VAL A 1 99 ? -1.413 9.043 -6.491 1.00 85.62 99 VAL A C 1
ATOM 764 O O . VAL A 1 99 ? -1.860 8.015 -6.990 1.00 85.62 99 VAL A O 1
ATOM 767 N N . LYS A 1 100 ? -2.197 10.078 -6.164 1.00 83.56 100 LYS A N 1
ATOM 768 C CA . LYS A 1 100 ? -3.657 10.056 -6.337 1.00 83.56 100 LYS A CA 1
ATOM 769 C C . LYS A 1 100 ? -4.062 9.813 -7.785 1.00 83.56 100 LYS A C 1
ATOM 771 O O . LYS A 1 100 ? -4.920 8.979 -8.042 1.00 83.56 100 LYS A O 1
ATOM 776 N N . ASP A 1 101 ? -3.412 10.498 -8.720 1.00 84.31 101 ASP A N 1
ATOM 777 C CA . ASP A 1 101 ? -3.675 10.344 -10.148 1.00 84.31 101 ASP A CA 1
ATOM 778 C C . ASP A 1 101 ? -3.346 8.927 -10.645 1.00 84.31 101 ASP A C 1
ATOM 780 O O . ASP A 1 101 ? -3.924 8.485 -11.633 1.00 84.31 101 ASP A O 1
ATOM 784 N N . SER A 1 102 ? -2.412 8.222 -10.001 1.00 80.50 102 SER A N 1
ATOM 785 C CA . SER A 1 102 ? -2.055 6.841 -10.357 1.00 80.50 102 SER A CA 1
ATOM 786 C C . SER A 1 102 ? -3.067 5.842 -9.793 1.00 80.50 102 SER A C 1
ATOM 788 O O . SER A 1 102 ? -3.516 4.961 -10.516 1.00 80.50 102 SER A O 1
ATOM 790 N N . LEU A 1 103 ? -3.486 6.026 -8.537 1.00 83.00 103 LEU A N 1
ATOM 791 C CA . LEU A 1 103 ? -4.449 5.150 -7.854 1.00 83.00 103 LEU A CA 1
ATOM 792 C C . LEU A 1 103 ? -5.897 5.341 -8.339 1.00 83.00 103 LEU A C 1
ATOM 794 O O . LEU A 1 103 ? -6.696 4.416 -8.307 1.00 83.00 103 LEU A O 1
ATOM 798 N N . ALA A 1 104 ? -6.256 6.529 -8.834 1.00 77.81 104 ALA A N 1
ATOM 799 C CA . ALA A 1 104 ? -7.599 6.797 -9.355 1.00 77.81 104 ALA A CA 1
ATOM 800 C C . ALA A 1 104 ? -7.882 6.149 -10.725 1.00 77.81 104 ALA A C 1
ATOM 802 O O . ALA A 1 104 ? -9.023 6.167 -11.183 1.00 77.81 104 ALA A O 1
ATOM 803 N N . ARG A 1 105 ? -6.855 5.633 -11.413 1.00 65.44 105 ARG A N 1
ATOM 804 C CA . ARG A 1 105 ? -6.978 5.008 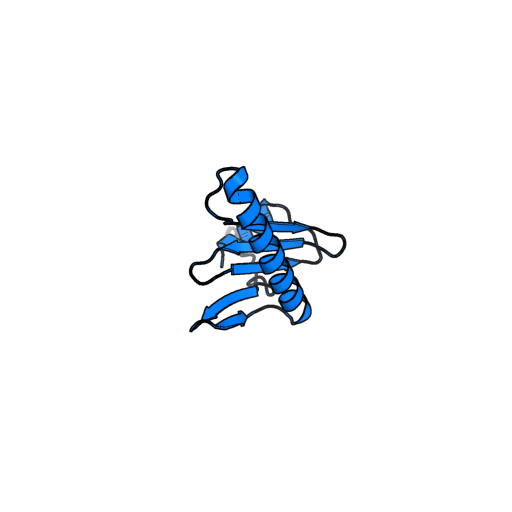-12.743 1.00 65.44 105 ARG A CA 1
ATOM 805 C C . ARG A 1 105 ? -7.121 3.483 -12.691 1.00 65.44 105 ARG A C 1
ATOM 807 O O . ARG A 1 105 ? -7.239 2.871 -13.752 1.00 65.44 105 ARG A O 1
ATOM 814 N N . SER A 1 106 ? -7.071 2.892 -11.499 1.00 56.53 106 SER A N 1
ATOM 815 C CA . SER A 1 106 ? -7.065 1.444 -11.241 1.00 56.53 106 SER A CA 1
ATOM 816 C C . SER A 1 106 ? -8.379 0.895 -10.705 1.00 56.53 106 SER A C 1
ATOM 818 O O . SER A 1 106 ? -8.575 -0.334 -10.885 1.00 56.53 106 SER A O 1
#

Organism: NCBI:txid48467

Sequence (106 aa):
MQGQQPTNVIRMEPDPGLIKIETVQGREVVSGGDAESTQRFSSEVKYVTYYSQRLADILGMHQLQLGIVEDREGQTAFQASAAGWHGAVSSNRRSLKQVKDSLARS